Protein AF-A0A928GT88-F1 (afdb_monomer_lite)

Radius of gyration: 26.38 Å; chains: 1; bounding box: 39×18×84 Å

Sequence (80 aa):
MAKKLSLLLFLLLTIFVVEAKETSTKEKVDVAAIHTGIQNGSEFRSESISADITGHVLTITFNDNVGIAHIVIKDSNGVS

Secondary structure (DSSP, 8-state):
--TTHHHHHHHHHHHHHHHTT----------------EEETTEEE-TTEEEEEETTEEEEEESS--S--------TT---

Structure (mmCIF, N/CA/C/O backbone):
data_AF-A0A928GT88-F1
#
_entry.id   AF-A0A928GT88-F1
#
loop_
_atom_site.group_PDB
_atom_site.id
_atom_site.type_symbol
_atom_site.label_atom_id
_atom_site.label_alt_id
_atom_site.label_comp_id
_atom_site.label_asym_id
_atom_site.label_entity_id
_atom_site.label_seq_id
_atom_site.pdbx_PDB_ins_code
_atom_site.Cartn_x
_atom_site.Cartn_y
_atom_site.Cartn_z
_atom_site.occupancy
_atom_site.B_iso_or_equiv
_atom_site.auth_seq_id
_atom_site.auth_comp_id
_atom_site.auth_asym_id
_atom_site.auth_atom_id
_atom_site.pdbx_PDB_model_num
ATOM 1 N N . MET A 1 1 ? 26.813 -6.090 -60.167 1.00 57.69 1 MET A N 1
ATOM 2 C CA . MET A 1 1 ? 25.409 -5.634 -60.038 1.00 57.69 1 MET A CA 1
ATOM 3 C C . MET A 1 1 ? 24.836 -5.986 -58.650 1.00 57.69 1 MET A C 1
ATOM 5 O O . MET A 1 1 ? 23.723 -6.469 -58.553 1.00 57.69 1 MET A O 1
ATOM 9 N N . ALA A 1 2 ? 25.586 -5.736 -57.562 1.00 56.88 2 ALA A N 1
ATOM 10 C CA . ALA A 1 2 ? 25.219 -6.131 -56.187 1.00 56.88 2 ALA A CA 1
ATOM 11 C C . ALA A 1 2 ? 24.756 -4.956 -55.291 1.00 56.88 2 ALA A C 1
ATOM 13 O O . ALA A 1 2 ? 24.329 -5.163 -54.161 1.00 56.88 2 ALA A O 1
ATOM 14 N N . LYS A 1 3 ? 24.802 -3.712 -55.793 1.00 58.69 3 LYS A N 1
ATOM 15 C CA . LYS A 1 3 ? 24.580 -2.490 -54.993 1.00 58.69 3 LYS A CA 1
ATOM 16 C C . LYS A 1 3 ? 23.117 -2.235 -54.590 1.00 58.69 3 LYS A C 1
ATOM 18 O O . LYS A 1 3 ? 22.874 -1.427 -53.704 1.00 58.69 3 LYS A O 1
ATOM 23 N N . LYS A 1 4 ? 22.145 -2.893 -55.239 1.00 61.59 4 LYS A N 1
ATOM 24 C CA . LYS A 1 4 ? 20.703 -2.677 -54.992 1.00 61.59 4 LYS A CA 1
ATOM 25 C C . LYS A 1 4 ? 20.115 -3.669 -53.975 1.00 61.59 4 LYS A C 1
ATOM 27 O O . LYS A 1 4 ? 19.173 -3.322 -53.275 1.00 61.59 4 LYS A O 1
ATOM 32 N N . LEU A 1 5 ? 20.712 -4.860 -53.850 1.00 62.41 5 LEU A N 1
ATOM 33 C CA . LEU A 1 5 ? 20.292 -5.894 -52.894 1.00 62.41 5 LEU A CA 1
ATOM 34 C C . LEU A 1 5 ? 20.765 -5.579 -51.463 1.00 62.41 5 LEU A C 1
ATOM 36 O O . LEU A 1 5 ? 20.036 -5.817 -50.505 1.00 62.41 5 LEU A O 1
ATOM 40 N N . SER A 1 6 ? 21.948 -4.970 -51.320 1.00 70.62 6 SER A N 1
ATOM 41 C CA . SER A 1 6 ? 22.509 -4.592 -50.016 1.00 70.62 6 SER A CA 1
ATOM 42 C C . SER A 1 6 ? 21.719 -3.487 -49.316 1.00 70.62 6 SER A C 1
ATOM 44 O O . SER A 1 6 ? 21.634 -3.481 -48.093 1.00 70.62 6 SER A O 1
ATOM 46 N N . LEU A 1 7 ? 21.120 -2.566 -50.080 1.00 72.50 7 LEU A N 1
ATOM 47 C CA . LEU A 1 7 ? 20.329 -1.468 -49.521 1.00 72.50 7 LEU A CA 1
ATOM 48 C C . LEU A 1 7 ? 19.011 -1.976 -48.922 1.00 72.50 7 LEU A C 1
ATOM 50 O O . LEU A 1 7 ? 18.626 -1.548 -47.840 1.00 72.50 7 LEU A O 1
ATOM 54 N N . LEU A 1 8 ? 18.359 -2.925 -49.600 1.00 73.06 8 LEU A N 1
ATOM 55 C CA . LEU A 1 8 ? 17.130 -3.557 -49.116 1.00 73.06 8 LEU A CA 1
ATOM 56 C C . LEU A 1 8 ? 17.379 -4.380 -47.846 1.00 73.06 8 LEU A C 1
ATOM 58 O O . LEU A 1 8 ? 16.597 -4.303 -46.902 1.00 73.06 8 LEU A O 1
ATOM 62 N N . LEU A 1 9 ? 18.495 -5.116 -47.802 1.00 71.88 9 LEU A N 1
ATOM 63 C CA . LEU A 1 9 ? 18.894 -5.886 -46.624 1.00 71.88 9 LEU A CA 1
ATOM 64 C C . LEU A 1 9 ? 19.200 -4.976 -45.425 1.00 71.88 9 LEU A C 1
ATOM 66 O O . LEU A 1 9 ? 18.801 -5.281 -44.305 1.00 71.88 9 LEU A O 1
ATOM 70 N N . PHE A 1 10 ? 19.863 -3.841 -45.665 1.00 72.19 10 PHE A N 1
ATOM 71 C CA . PHE A 1 10 ? 20.157 -2.855 -44.627 1.00 72.19 10 PHE A CA 1
ATOM 72 C C . PHE A 1 10 ? 18.879 -2.216 -44.064 1.00 72.19 10 PHE A C 1
ATOM 74 O O . PHE A 1 10 ? 18.739 -2.102 -42.849 1.00 72.19 10 PHE A O 1
ATOM 81 N N . LEU A 1 11 ? 17.916 -1.872 -44.930 1.00 71.25 11 LEU A N 1
ATOM 82 C CA . LEU A 1 11 ? 16.634 -1.295 -44.512 1.00 71.25 11 LEU A CA 1
ATOM 83 C C . LEU A 1 11 ? 15.833 -2.259 -43.619 1.00 71.25 11 LEU A C 1
ATOM 85 O O . LEU A 1 11 ? 15.334 -1.857 -42.570 1.00 71.25 11 LEU A O 1
ATOM 89 N N . LEU A 1 12 ? 15.758 -3.539 -44.000 1.00 69.62 12 LEU A N 1
ATOM 90 C CA . LEU A 1 12 ? 15.096 -4.574 -43.198 1.00 69.62 12 LEU A CA 1
ATOM 91 C C . LEU A 1 12 ? 15.757 -4.726 -41.823 1.00 69.62 12 LEU A C 1
ATOM 93 O O . LEU A 1 12 ? 15.054 -4.766 -40.817 1.00 69.62 12 LEU A O 1
ATOM 97 N N . LEU A 1 13 ? 17.095 -4.731 -41.762 1.00 61.84 13 LEU A N 1
ATOM 98 C CA . LEU A 1 13 ? 17.831 -4.833 -40.498 1.00 61.84 13 LEU A CA 1
ATOM 99 C C . LEU A 1 13 ? 17.489 -3.685 -39.540 1.00 61.84 13 LEU A C 1
ATOM 101 O O . LEU A 1 13 ? 17.314 -3.90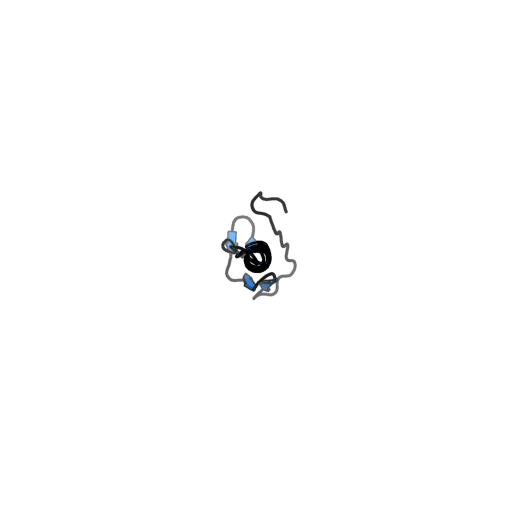9 -38.346 1.00 61.84 13 LEU A O 1
ATOM 105 N N . THR A 1 14 ? 17.371 -2.459 -40.060 1.00 60.62 14 THR A N 1
ATOM 106 C CA . THR A 1 14 ? 17.047 -1.292 -39.228 1.00 60.62 14 THR A CA 1
ATOM 107 C C . THR A 1 14 ? 15.642 -1.357 -38.633 1.00 60.62 14 THR A C 1
ATOM 109 O O . THR A 1 14 ? 15.467 -0.933 -37.498 1.00 60.62 14 THR A O 1
ATOM 112 N N . ILE A 1 15 ? 14.665 -1.944 -39.335 1.00 63.59 15 ILE A N 1
ATOM 113 C CA . ILE A 1 15 ? 13.290 -2.089 -38.828 1.00 63.59 15 ILE A CA 1
ATOM 114 C C . ILE A 1 15 ? 13.254 -3.088 -37.662 1.00 63.59 15 ILE A C 1
ATOM 116 O O . ILE A 1 15 ? 12.755 -2.750 -36.591 1.00 63.59 15 ILE A O 1
ATOM 120 N N . PHE A 1 16 ? 13.887 -4.260 -37.811 1.00 57.12 16 PHE A N 1
ATOM 121 C CA . PHE A 1 16 ? 13.975 -5.251 -36.728 1.00 57.12 16 PHE A CA 1
ATOM 122 C C . PHE A 1 16 ? 14.732 -4.725 -35.496 1.00 57.12 16 PHE A C 1
ATOM 124 O O . PHE A 1 16 ? 14.396 -5.070 -34.365 1.00 57.12 16 PHE A O 1
ATOM 131 N N . VAL A 1 17 ? 15.750 -3.878 -35.695 1.00 59.00 17 VAL A N 1
ATOM 132 C CA . VAL A 1 17 ? 16.509 -3.262 -34.590 1.00 59.00 17 VAL A CA 1
ATOM 133 C C . VAL A 1 17 ? 15.689 -2.197 -33.850 1.00 59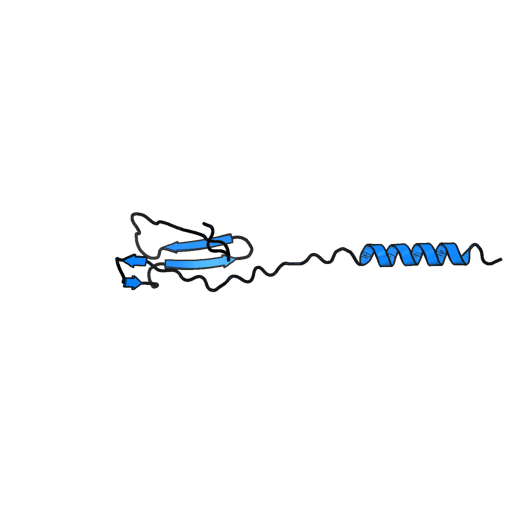.00 17 VAL A C 1
ATOM 135 O O . VAL A 1 17 ? 15.896 -2.002 -32.652 1.00 59.00 17 VAL A O 1
ATOM 138 N N . VAL A 1 18 ? 14.757 -1.522 -34.531 1.00 56.81 18 VAL A N 1
ATOM 139 C CA . VAL A 1 18 ? 13.878 -0.507 -33.926 1.00 56.81 18 VAL A CA 1
ATOM 140 C C . VAL A 1 18 ? 12.706 -1.150 -33.173 1.00 56.81 18 VAL A C 1
ATOM 142 O O . VAL A 1 18 ? 12.408 -0.712 -32.065 1.00 56.81 18 VAL A O 1
ATOM 145 N N . GLU A 1 19 ? 12.105 -2.231 -33.684 1.00 50.59 19 GLU A N 1
ATOM 146 C CA . GLU A 1 19 ? 11.009 -2.943 -32.993 1.00 50.59 19 GLU A CA 1
ATOM 147 C C . GLU A 1 19 ? 11.445 -3.622 -31.679 1.00 50.59 19 GLU A C 1
ATOM 149 O O . GLU A 1 19 ? 10.627 -3.853 -30.792 1.00 50.59 19 GLU A O 1
ATOM 154 N N . ALA A 1 20 ? 12.739 -3.892 -31.494 1.00 50.41 20 ALA A N 1
ATOM 155 C CA . ALA A 1 20 ? 13.252 -4.591 -30.313 1.00 50.41 20 ALA A CA 1
ATOM 156 C C . ALA A 1 20 ? 13.433 -3.711 -29.056 1.00 50.41 20 ALA A C 1
ATOM 158 O O . ALA A 1 20 ? 13.967 -4.191 -28.054 1.00 50.41 20 ALA A O 1
ATOM 159 N N . LYS A 1 21 ? 13.042 -2.429 -29.076 1.00 55.72 21 LYS A N 1
ATOM 160 C CA . LYS A 1 21 ? 13.342 -1.486 -27.979 1.00 55.72 21 LYS A CA 1
ATOM 161 C C . LYS A 1 21 ? 12.147 -0.878 -27.255 1.00 55.72 21 LYS A C 1
ATOM 163 O O . LYS A 1 21 ? 12.328 0.068 -26.499 1.00 55.72 21 LYS A O 1
ATOM 168 N N . GLU A 1 22 ? 10.971 -1.484 -27.356 1.00 51.28 22 GLU A N 1
ATOM 169 C CA . GLU A 1 22 ? 9.870 -1.196 -26.430 1.00 51.28 22 GLU A CA 1
ATOM 170 C C . GLU A 1 22 ? 9.578 -2.401 -25.539 1.00 51.28 22 GLU A C 1
ATOM 172 O O . GLU A 1 22 ? 8.472 -2.929 -25.466 1.00 51.28 22 GLU A O 1
ATOM 177 N N . THR A 1 23 ? 10.597 -2.842 -24.799 1.00 47.91 23 THR A N 1
ATOM 178 C CA . THR A 1 23 ? 10.332 -3.624 -23.590 1.00 47.91 23 THR A CA 1
ATOM 179 C C . THR A 1 23 ? 9.912 -2.628 -22.517 1.00 47.91 23 THR A C 1
ATOM 181 O O . THR A 1 23 ? 10.737 -2.141 -21.752 1.00 47.91 23 THR A O 1
ATOM 184 N N . SER A 1 24 ? 8.624 -2.274 -22.502 1.00 49.88 24 SER A N 1
ATOM 185 C CA . SER A 1 24 ? 7.992 -1.693 -21.321 1.00 49.88 24 SER A CA 1
ATOM 186 C C . SER A 1 24 ? 8.188 -2.701 -20.194 1.00 49.88 24 SER A C 1
ATOM 188 O O . SER A 1 24 ? 7.462 -3.691 -20.074 1.00 49.88 24 SER A O 1
ATOM 190 N N . THR A 1 25 ? 9.237 -2.495 -19.404 1.00 49.25 25 THR A N 1
ATOM 191 C CA . THR A 1 25 ? 9.384 -3.100 -18.094 1.00 49.25 25 THR A CA 1
ATOM 192 C C . THR A 1 25 ? 8.198 -2.614 -17.284 1.00 49.25 25 THR A C 1
ATOM 194 O O . THR A 1 25 ? 8.232 -1.556 -16.664 1.00 49.25 25 THR A O 1
ATOM 197 N N . LYS A 1 26 ? 7.114 -3.393 -17.323 1.00 50.38 26 LYS A N 1
ATOM 198 C CA . LYS A 1 26 ? 6.142 -3.455 -16.240 1.00 50.38 26 LYS A CA 1
ATOM 199 C C . LYS A 1 26 ? 6.924 -3.949 -15.037 1.00 50.38 26 LYS A C 1
ATOM 201 O O . LYS A 1 26 ? 6.993 -5.150 -14.784 1.00 50.38 26 LYS A O 1
ATOM 206 N N . GLU A 1 27 ? 7.614 -3.021 -14.392 1.00 48.31 27 GLU A N 1
ATOM 207 C CA . GLU A 1 27 ? 8.240 -3.220 -13.106 1.00 48.31 27 GLU A CA 1
ATOM 208 C C . GLU A 1 27 ? 7.106 -3.692 -12.198 1.00 48.31 27 GLU A C 1
ATOM 210 O O . GLU A 1 27 ? 6.184 -2.943 -11.870 1.00 48.31 27 GLU A O 1
ATOM 215 N N . LYS A 1 28 ? 7.068 -5.002 -11.933 1.00 45.38 28 LYS A N 1
ATOM 216 C CA . LYS A 1 28 ? 6.189 -5.535 -10.906 1.00 45.38 28 LYS A CA 1
ATOM 217 C C . LYS A 1 28 ? 6.723 -4.926 -9.625 1.00 45.38 28 LYS A C 1
ATOM 219 O O . LYS A 1 28 ? 7.777 -5.334 -9.152 1.00 45.38 28 LYS A O 1
ATOM 224 N N . VAL A 1 29 ? 6.035 -3.904 -9.131 1.00 54.19 29 VAL A N 1
ATOM 225 C CA . VAL A 1 29 ? 6.244 -3.406 -7.780 1.00 54.19 29 VAL A CA 1
ATOM 226 C C . VAL A 1 29 ? 5.898 -4.585 -6.878 1.00 54.19 29 VAL A C 1
ATOM 228 O O . VAL A 1 29 ? 4.725 -4.915 -6.712 1.00 54.19 29 VAL A O 1
ATOM 231 N N . ASP A 1 30 ? 6.923 -5.297 -6.413 1.00 53.19 30 ASP A N 1
ATOM 232 C CA . ASP A 1 30 ? 6.773 -6.381 -5.450 1.00 53.19 30 ASP A CA 1
ATOM 233 C C . ASP A 1 30 ? 6.398 -5.708 -4.129 1.00 53.19 30 ASP A C 1
ATOM 235 O O . ASP A 1 30 ? 7.237 -5.179 -3.398 1.00 53.19 30 ASP A O 1
ATOM 239 N N . VAL A 1 31 ? 5.094 -5.598 -3.891 1.00 55.75 31 VAL A N 1
ATOM 240 C CA . VAL A 1 31 ? 4.561 -5.014 -2.667 1.00 55.75 31 VAL A CA 1
ATOM 241 C C . VAL A 1 31 ? 4.895 -5.984 -1.542 1.00 55.75 31 VAL A C 1
ATOM 243 O O . VAL A 1 31 ? 4.241 -7.014 -1.376 1.00 55.75 31 VAL A O 1
ATOM 246 N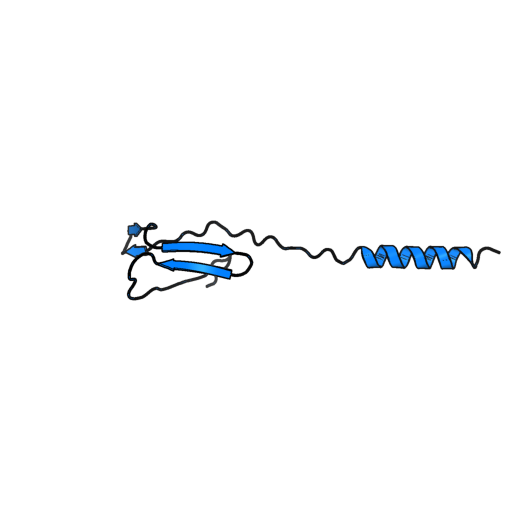 N . ALA A 1 32 ? 5.945 -5.668 -0.782 1.00 59.62 32 ALA A N 1
ATOM 247 C CA . ALA A 1 32 ? 6.237 -6.343 0.475 1.00 59.62 32 ALA A CA 1
ATOM 248 C C . ALA A 1 32 ? 4.967 -6.371 1.343 1.00 59.62 32 ALA A C 1
ATOM 250 O O . ALA A 1 32 ? 4.190 -5.415 1.333 1.00 59.62 32 ALA A O 1
ATOM 251 N N . ALA A 1 33 ? 4.748 -7.470 2.071 1.00 62.00 33 ALA A N 1
ATOM 252 C CA . ALA A 1 33 ? 3.547 -7.676 2.876 1.00 62.00 33 ALA A CA 1
ATOM 253 C C . ALA A 1 33 ? 3.197 -6.421 3.699 1.00 62.00 33 ALA A C 1
ATOM 255 O O . ALA A 1 33 ? 4.007 -5.940 4.499 1.00 62.00 33 ALA A O 1
ATOM 256 N N . ILE A 1 34 ? 1.995 -5.879 3.478 1.00 63.69 34 ILE A N 1
ATOM 257 C CA . ILE A 1 34 ? 1.517 -4.710 4.210 1.00 63.69 34 ILE A CA 1
ATOM 258 C C . ILE A 1 34 ? 1.122 -5.182 5.606 1.00 63.69 34 ILE A C 1
ATOM 260 O O . ILE A 1 34 ? 0.172 -5.944 5.774 1.00 63.69 34 ILE A O 1
ATOM 264 N N . HIS A 1 35 ? 1.866 -4.741 6.613 1.00 70.81 35 HIS A N 1
ATOM 265 C CA . HIS A 1 35 ? 1.560 -5.035 8.006 1.00 70.81 35 HIS A CA 1
ATOM 266 C C . HIS A 1 35 ? 0.782 -3.855 8.590 1.00 70.81 35 HIS A C 1
ATOM 268 O O . HIS A 1 35 ? 1.367 -2.829 8.933 1.00 70.81 35 HIS A O 1
ATOM 274 N N . THR A 1 36 ? -0.542 -3.984 8.674 1.00 73.62 36 THR A N 1
ATOM 275 C CA . THR A 1 36 ? -1.419 -2.975 9.280 1.00 73.62 36 THR A CA 1
ATOM 276 C C . THR A 1 36 ? -1.844 -3.365 10.685 1.00 73.62 36 THR A C 1
ATOM 278 O O . THR A 1 36 ? -2.132 -4.526 10.971 1.00 73.62 36 THR A O 1
ATOM 281 N N . GLY A 1 37 ? -1.898 -2.377 11.575 1.00 67.81 37 GLY A N 1
ATOM 282 C CA . GLY A 1 37 ? -2.448 -2.529 12.914 1.00 67.81 37 GLY A CA 1
ATOM 283 C C . GLY A 1 37 ? -2.313 -1.262 13.744 1.00 67.81 37 GLY A C 1
ATOM 284 O O . GLY A 1 37 ? -1.635 -0.312 13.359 1.00 67.81 37 GLY A O 1
ATOM 285 N N . ILE A 1 38 ? -2.998 -1.244 14.880 1.00 69.00 38 ILE A N 1
ATOM 286 C CA . ILE A 1 38 ? -2.931 -0.184 15.880 1.00 69.00 38 ILE A CA 1
ATOM 287 C C . ILE A 1 38 ? -1.899 -0.597 16.921 1.00 69.00 38 ILE A C 1
ATOM 289 O O . ILE A 1 38 ? -2.011 -1.674 17.510 1.00 69.00 38 ILE A O 1
ATOM 293 N N . GLN A 1 39 ? -0.916 0.268 17.164 1.00 70.81 39 GLN A N 1
ATOM 294 C CA . GLN A 1 39 ? 0.022 0.105 18.265 1.00 70.81 39 GLN A CA 1
ATOM 295 C C . GLN A 1 39 ? -0.481 0.882 19.488 1.00 70.81 39 GLN A C 1
ATOM 297 O O . GLN A 1 39 ? -0.522 2.111 19.472 1.00 70.81 39 GLN A O 1
ATOM 302 N N . ASN A 1 40 ? -0.858 0.168 20.549 1.00 71.62 40 ASN A N 1
ATOM 303 C CA . ASN A 1 40 ? -1.208 0.744 21.846 1.00 71.62 40 ASN A CA 1
ATOM 304 C C . ASN A 1 40 ? -0.125 0.374 22.871 1.00 71.62 40 ASN A C 1
ATOM 306 O O . ASN A 1 40 ? -0.119 -0.721 23.434 1.00 71.62 40 ASN A O 1
ATOM 310 N N . GLY A 1 41 ? 0.854 1.262 23.059 1.00 82.25 41 GLY A N 1
ATOM 311 C CA . GLY A 1 41 ? 2.069 0.937 23.810 1.00 82.25 41 GLY A CA 1
ATOM 312 C C . GLY A 1 41 ? 2.897 -0.136 23.091 1.00 82.25 41 GLY A C 1
ATOM 313 O O . GLY A 1 41 ? 3.376 0.084 21.978 1.00 82.25 41 GLY A O 1
ATOM 314 N N . SER A 1 42 ? 3.082 -1.295 23.722 1.00 82.12 42 SER A N 1
ATOM 315 C CA . SER A 1 42 ? 3.754 -2.465 23.135 1.00 82.12 42 SER A CA 1
ATOM 316 C C . SER A 1 42 ? 2.794 -3.456 22.466 1.00 82.12 42 SER A C 1
ATOM 318 O O . SER A 1 42 ? 3.254 -4.396 21.822 1.00 82.12 42 SER A O 1
ATOM 320 N N . GLU A 1 43 ? 1.480 -3.263 22.601 1.00 76.06 43 GLU A N 1
ATOM 321 C CA . GLU A 1 43 ? 0.477 -4.147 22.012 1.00 76.06 43 GLU A CA 1
ATOM 322 C C . GLU A 1 43 ? 0.175 -3.742 20.565 1.00 76.06 43 GLU A C 1
ATOM 324 O O . GLU A 1 43 ? -0.073 -2.569 20.279 1.00 76.06 43 GLU A O 1
ATOM 329 N N . PHE A 1 44 ? 0.183 -4.718 19.654 1.00 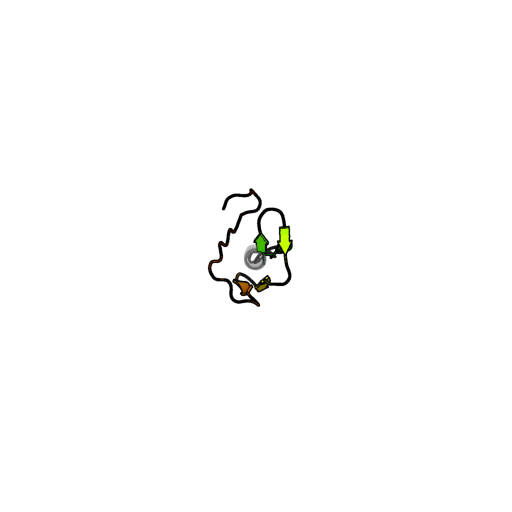77.25 44 PHE A N 1
ATOM 330 C CA . PHE A 1 44 ? -0.169 -4.539 18.247 1.00 77.25 44 PHE A CA 1
ATOM 331 C C . PHE A 1 44 ? -1.467 -5.286 17.932 1.00 77.25 44 PHE A C 1
ATOM 333 O O . PHE A 1 44 ? -1.543 -6.501 18.115 1.00 77.25 44 PHE A O 1
ATOM 340 N N . ARG A 1 45 ? -2.478 -4.567 17.434 1.00 72.75 45 ARG A N 1
ATOM 341 C CA . ARG A 1 45 ? -3.789 -5.123 17.062 1.00 72.75 45 ARG A CA 1
ATOM 342 C C . ARG A 1 45 ? -4.080 -4.863 15.584 1.00 72.75 45 ARG A C 1
ATOM 344 O O . ARG A 1 45 ? -4.275 -3.714 15.196 1.00 72.75 45 ARG A O 1
ATOM 351 N N . SER A 1 46 ? -4.117 -5.908 14.757 1.00 70.25 46 SER A N 1
ATOM 352 C CA . SER A 1 46 ? -4.284 -5.799 13.292 1.00 70.25 46 SER A CA 1
ATOM 353 C C . SER A 1 46 ? -5.737 -5.713 12.810 1.00 70.25 46 SER A C 1
ATOM 355 O O . SER A 1 46 ? -5.999 -5.307 11.687 1.00 70.25 46 SER A O 1
ATOM 357 N N . GLU A 1 47 ? -6.695 -6.072 13.656 1.00 69.25 47 GLU A N 1
ATOM 358 C CA . 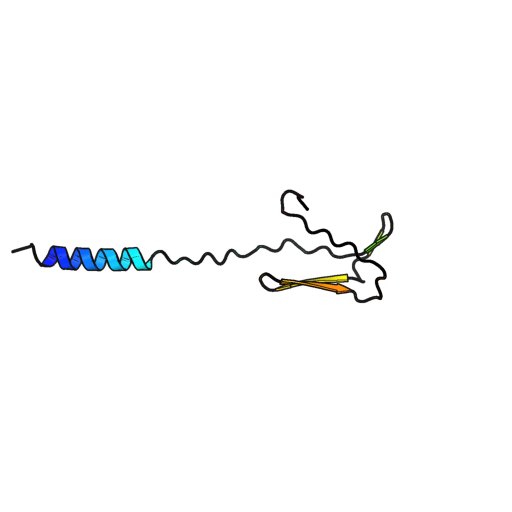GLU A 1 47 ? -8.100 -6.324 13.283 1.00 69.25 47 GLU A CA 1
ATOM 359 C C . GLU A 1 47 ? -8.885 -5.057 12.885 1.00 69.25 47 GLU A C 1
ATOM 361 O O . GLU A 1 47 ? -9.844 -5.123 12.116 1.00 69.25 47 GLU A O 1
ATOM 366 N N . SER A 1 48 ? -8.461 -3.888 13.369 1.00 70.06 48 SER A N 1
ATOM 367 C CA . SER A 1 48 ? -9.163 -2.611 13.164 1.00 70.06 48 SER A CA 1
ATOM 368 C C . SER A 1 48 ? -8.726 -1.848 11.904 1.00 70.06 48 SER A C 1
ATOM 370 O O . SER A 1 48 ? -9.316 -0.812 11.588 1.00 70.06 48 SER A O 1
ATOM 372 N N . ILE A 1 49 ? -7.689 -2.316 11.193 1.00 79.44 49 ILE A N 1
ATOM 373 C CA . ILE A 1 49 ? -7.122 -1.639 10.015 1.00 79.44 49 ILE A CA 1
ATOM 374 C C . ILE A 1 49 ? -6.752 -2.666 8.945 1.00 79.44 49 ILE A C 1
ATOM 376 O O . ILE A 1 49 ? -5.931 -3.547 9.187 1.00 79.44 49 ILE A O 1
ATOM 380 N N . SER A 1 50 ? -7.265 -2.493 7.731 1.00 82.12 50 SER A N 1
ATOM 381 C CA . SER A 1 50 ? -6.827 -3.249 6.553 1.00 82.12 50 SER A CA 1
ATOM 382 C C . SER A 1 50 ? -6.171 -2.329 5.530 1.00 82.12 50 SER A C 1
ATOM 384 O O . SER A 1 50 ? -6.569 -1.172 5.393 1.00 82.12 50 SER A O 1
ATOM 386 N N . ALA A 1 51 ? -5.204 -2.838 4.771 1.00 84.50 51 ALA A N 1
ATOM 387 C CA . ALA A 1 51 ? -4.658 -2.127 3.622 1.00 84.50 51 ALA A CA 1
ATOM 388 C C . ALA A 1 51 ? -4.518 -3.033 2.404 1.00 84.50 51 ALA A C 1
ATOM 390 O O . ALA A 1 51 ? -4.276 -4.230 2.531 1.00 84.50 51 ALA A O 1
ATOM 391 N N . ASP A 1 52 ? -4.661 -2.423 1.235 1.00 84.56 52 ASP A N 1
ATOM 392 C CA . ASP A 1 52 ? -4.532 -3.067 -0.065 1.00 84.56 52 ASP A CA 1
ATOM 393 C C . ASP A 1 52 ? -3.780 -2.150 -1.037 1.00 84.56 52 ASP A C 1
ATOM 395 O O . ASP A 1 52 ? -3.846 -0.922 -0.920 1.00 84.56 52 ASP A O 1
ATOM 399 N N . ILE A 1 53 ? -3.064 -2.736 -1.999 1.00 83.94 53 ILE A N 1
ATOM 400 C CA . ILE A 1 53 ? -2.392 -1.995 -3.070 1.00 83.94 53 ILE A CA 1
ATOM 401 C C . ILE A 1 53 ? -2.892 -2.491 -4.422 1.00 83.94 53 ILE A C 1
ATOM 403 O O . ILE A 1 53 ? -2.669 -3.633 -4.813 1.00 83.94 53 ILE A O 1
ATOM 407 N N . THR A 1 54 ? -3.501 -1.580 -5.180 1.00 84.94 54 THR A N 1
ATOM 408 C CA . THR A 1 54 ? -3.921 -1.823 -6.562 1.00 84.94 54 THR A CA 1
ATOM 409 C C . THR A 1 54 ? -3.137 -0.900 -7.496 1.00 84.94 54 THR A C 1
ATOM 411 O O . THR A 1 54 ? -3.377 0.307 -7.567 1.00 84.94 54 THR A O 1
ATOM 414 N N . GLY A 1 55 ? -2.168 -1.461 -8.225 1.00 85.12 55 GLY A N 1
ATOM 415 C CA . GLY A 1 55 ? -1.279 -0.693 -9.102 1.00 85.12 55 GLY A CA 1
ATOM 416 C C . GLY A 1 55 ? -0.387 0.268 -8.310 1.00 85.12 55 GLY A C 1
ATOM 417 O O . GLY A 1 55 ? 0.457 -0.173 -7.538 1.00 85.12 55 GLY A O 1
ATOM 418 N N . HIS A 1 56 ? -0.582 1.576 -8.502 1.00 80.44 56 HIS A N 1
ATOM 419 C CA . HIS A 1 56 ? 0.139 2.639 -7.782 1.00 80.44 56 HIS A CA 1
ATOM 420 C C . HIS A 1 56 ? -0.684 3.271 -6.646 1.00 80.44 56 HIS A C 1
ATOM 422 O O . HIS A 1 56 ? -0.322 4.330 -6.139 1.00 80.44 56 HIS A O 1
ATOM 428 N N . VAL A 1 57 ? -1.812 2.659 -6.270 1.00 82.25 57 VAL A N 1
ATOM 429 C CA . VAL A 1 57 ? -2.729 3.192 -5.255 1.00 82.25 57 VAL A CA 1
ATOM 430 C C . VAL A 1 57 ? -2.680 2.320 -4.005 1.00 82.25 57 VAL A C 1
ATOM 432 O O . VAL A 1 57 ? -3.033 1.144 -4.065 1.00 82.25 57 VAL A O 1
ATOM 435 N N . LEU A 1 58 ? -2.276 2.912 -2.877 1.00 85.44 58 LEU A N 1
ATOM 436 C CA . LEU A 1 58 ? -2.406 2.332 -1.538 1.00 85.44 58 LEU A CA 1
ATOM 437 C C . LEU A 1 58 ? -3.744 2.758 -0.926 1.00 85.44 58 LEU A C 1
ATOM 439 O O . LEU A 1 58 ? -4.006 3.950 -0.769 1.00 85.44 58 LEU A O 1
ATOM 443 N N . THR A 1 59 ? -4.564 1.783 -0.544 1.00 86.06 59 THR A N 1
ATOM 444 C CA . THR A 1 59 ? -5.834 1.996 0.158 1.00 86.06 59 THR A CA 1
ATOM 445 C C . THR A 1 59 ? -5.697 1.507 1.593 1.00 86.06 59 THR A C 1
ATOM 447 O O . THR A 1 59 ? -5.371 0.346 1.806 1.00 86.06 59 THR A O 1
ATOM 450 N N . ILE A 1 60 ? -5.967 2.370 2.576 1.00 86.19 60 ILE A N 1
ATOM 451 C CA . ILE A 1 60 ? -6.009 2.019 4.005 1.00 86.19 60 ILE A CA 1
ATOM 452 C C . ILE A 1 60 ? -7.443 2.226 4.492 1.00 86.19 60 ILE A C 1
ATOM 454 O O . ILE A 1 60 ? -8.000 3.311 4.336 1.00 86.19 60 ILE A O 1
ATOM 458 N N . THR A 1 61 ? -8.038 1.188 5.072 1.00 84.81 61 THR A N 1
ATOM 459 C CA . THR A 1 61 ? -9.403 1.203 5.611 1.00 84.81 61 THR A CA 1
ATOM 460 C C . THR A 1 61 ? -9.361 1.032 7.122 1.00 84.81 61 THR A C 1
ATOM 462 O O . THR A 1 61 ? -8.718 0.114 7.629 1.00 84.81 61 THR A O 1
ATOM 465 N N . PHE A 1 62 ? -10.065 1.912 7.829 1.00 84.06 62 PHE A N 1
ATOM 466 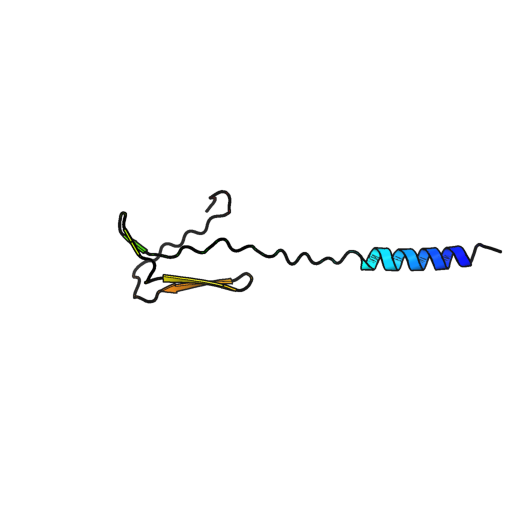C CA . PHE A 1 62 ? -10.257 1.852 9.273 1.00 84.06 62 PHE A CA 1
ATOM 467 C C . PHE A 1 62 ? -11.663 1.317 9.546 1.00 84.06 62 PHE A C 1
ATOM 469 O O . PHE A 1 62 ? -12.643 1.941 9.143 1.00 84.06 62 PHE A O 1
ATOM 476 N N . ASN A 1 63 ? -11.758 0.155 10.191 1.00 79.31 63 ASN A N 1
ATOM 477 C CA . ASN A 1 63 ? -13.045 -0.499 10.459 1.00 79.31 63 ASN A CA 1
ATOM 478 C C . ASN A 1 63 ? -13.751 0.074 11.698 1.00 79.31 63 ASN A C 1
ATOM 480 O O . ASN A 1 63 ? -14.961 -0.079 11.842 1.00 79.31 63 ASN A O 1
ATOM 484 N N . ASP A 1 64 ? -13.000 0.771 12.551 1.00 78.69 64 ASP A N 1
ATOM 485 C CA . ASP A 1 64 ? -13.480 1.440 13.756 1.00 78.69 64 ASP A CA 1
ATOM 486 C C . ASP A 1 64 ? -13.286 2.961 13.646 1.00 78.69 64 ASP A C 1
ATOM 488 O O . ASP A 1 64 ? -12.458 3.449 12.872 1.00 78.69 64 ASP A O 1
ATOM 492 N N . ASN A 1 65 ? -14.009 3.729 14.468 1.00 76.75 65 ASN A N 1
ATOM 493 C CA . ASN A 1 65 ? -13.770 5.166 14.606 1.00 76.75 65 ASN A CA 1
ATOM 494 C C . ASN A 1 65 ? -12.383 5.414 15.214 1.00 76.75 65 ASN A C 1
ATOM 496 O O . ASN A 1 65 ? -12.195 5.342 16.429 1.00 76.75 65 ASN A O 1
ATOM 500 N N . VAL A 1 66 ? -11.417 5.749 14.362 1.00 72.12 66 VAL A N 1
ATOM 501 C CA . VAL A 1 66 ? -10.081 6.177 14.777 1.00 72.12 66 VAL A CA 1
ATOM 502 C C . VAL A 1 66 ? -10.068 7.697 14.894 1.00 72.12 66 VAL A C 1
ATOM 504 O O . VAL A 1 66 ? -10.308 8.402 13.920 1.00 72.12 66 VAL A O 1
ATOM 507 N N . GLY A 1 67 ? -9.799 8.214 16.096 1.00 74.06 67 GLY A N 1
ATOM 508 C CA . GLY A 1 67 ? -9.785 9.661 16.340 1.00 74.06 67 GLY A CA 1
ATOM 509 C C . GLY A 1 67 ? -8.639 10.381 15.623 1.00 74.06 67 GLY A C 1
ATOM 510 O O . GLY A 1 67 ? -8.854 11.411 14.993 1.00 74.06 67 GLY A O 1
ATOM 511 N N . ILE A 1 68 ? -7.422 9.835 15.706 1.00 74.88 68 ILE A N 1
ATOM 512 C CA . ILE A 1 68 ? -6.227 10.362 15.034 1.00 74.88 68 ILE A CA 1
ATOM 513 C C . ILE A 1 68 ? -5.415 9.174 14.516 1.00 74.88 68 ILE A C 1
ATOM 515 O O . ILE A 1 68 ? -5.104 8.262 15.280 1.00 74.88 68 ILE A O 1
ATOM 519 N N . ALA A 1 69 ? -5.062 9.194 13.230 1.00 74.75 69 ALA A N 1
ATOM 520 C CA . ALA A 1 69 ? -4.204 8.194 12.602 1.00 74.75 69 ALA A CA 1
ATOM 521 C C . ALA A 1 69 ? -2.874 8.829 12.174 1.00 74.75 69 ALA A C 1
ATOM 523 O O . ALA A 1 69 ? -2.860 9.863 11.509 1.00 74.75 69 ALA A O 1
ATOM 524 N N . HIS A 1 70 ? -1.758 8.190 12.531 1.00 74.06 70 HIS A N 1
ATOM 525 C CA . HIS A 1 70 ? -0.423 8.549 12.054 1.00 74.06 70 HIS A CA 1
ATOM 526 C C . HIS A 1 70 ? 0.045 7.482 11.066 1.00 74.06 70 HIS A C 1
ATOM 528 O O . HIS A 1 70 ? 0.277 6.338 11.453 1.00 74.06 70 HIS A O 1
ATOM 534 N N . ILE A 1 71 ? 0.165 7.853 9.792 1.00 79.38 71 ILE A N 1
ATOM 535 C CA . ILE A 1 71 ? 0.593 6.949 8.720 1.00 79.38 71 ILE A CA 1
ATOM 536 C C . ILE A 1 71 ? 2.033 7.306 8.358 1.00 79.38 71 ILE A C 1
ATOM 538 O O . ILE A 1 71 ? 2.318 8.450 8.013 1.00 79.38 71 ILE A O 1
ATOM 542 N N . VAL A 1 72 ? 2.933 6.327 8.444 1.00 79.88 72 VAL A N 1
ATOM 543 C CA . VAL A 1 72 ? 4.340 6.466 8.053 1.00 79.88 72 VAL A CA 1
ATOM 544 C C . VAL A 1 72 ? 4.616 5.456 6.950 1.00 79.88 72 VAL A C 1
ATOM 546 O O . VAL A 1 72 ? 4.475 4.253 7.162 1.00 79.88 72 VAL A O 1
ATOM 549 N N . ILE A 1 73 ? 4.997 5.946 5.776 1.00 80.62 73 ILE A N 1
ATOM 550 C CA . ILE A 1 73 ? 5.450 5.124 4.652 1.00 80.62 73 ILE A CA 1
ATOM 551 C C . ILE A 1 73 ? 6.972 5.183 4.671 1.00 80.62 73 ILE A C 1
ATOM 553 O O . ILE A 1 73 ? 7.518 6.242 4.937 1.00 80.62 73 ILE A O 1
ATOM 557 N N . LYS A 1 74 ? 7.651 4.057 4.449 1.00 80.81 74 LYS A N 1
ATOM 558 C CA . LYS A 1 74 ? 9.112 4.010 4.343 1.00 80.81 74 LYS A CA 1
ATOM 559 C C . LYS A 1 74 ? 9.521 3.294 3.069 1.00 80.81 74 LYS A C 1
ATOM 561 O O . LYS A 1 74 ? 8.858 2.334 2.675 1.00 80.81 74 LYS A O 1
ATOM 566 N N . ASP A 1 75 ? 10.611 3.735 2.454 1.00 81.62 75 ASP A N 1
ATOM 567 C CA . ASP A 1 75 ? 11.274 2.975 1.399 1.00 81.62 75 ASP A CA 1
ATOM 568 C C . ASP A 1 75 ? 11.956 1.712 1.969 1.00 81.62 75 ASP A C 1
ATOM 570 O O . ASP A 1 75 ? 12.001 1.482 3.184 1.00 81.62 75 ASP A O 1
ATOM 574 N N . SER A 1 76 ? 12.525 0.882 1.094 1.00 78.00 76 SER A N 1
ATOM 575 C CA . SER A 1 76 ? 13.248 -0.334 1.493 1.00 78.00 76 SER A CA 1
ATOM 576 C C . SER A 1 76 ? 14.487 -0.068 2.357 1.00 78.00 76 SER A C 1
ATOM 578 O O . SER A 1 76 ? 14.994 -0.987 2.996 1.00 78.00 76 SER A O 1
ATOM 580 N N . ASN A 1 77 ? 14.982 1.171 2.382 1.00 82.31 77 ASN A N 1
ATOM 581 C CA . ASN A 1 77 ? 16.115 1.608 3.194 1.00 82.31 77 ASN A CA 1
ATOM 582 C C . ASN A 1 77 ? 15.664 2.213 4.536 1.00 82.31 77 ASN A C 1
ATOM 584 O O . ASN A 1 77 ? 16.499 2.649 5.330 1.00 82.31 77 ASN A O 1
ATOM 588 N N . GLY A 1 78 ? 14.355 2.238 4.808 1.00 79.31 78 GLY A N 1
ATOM 589 C CA . GLY A 1 78 ? 13.776 2.794 6.025 1.00 79.31 78 GLY A CA 1
ATOM 590 C C . GLY A 1 78 ? 13.627 4.319 6.020 1.00 79.31 78 GLY A C 1
ATOM 591 O O . GLY A 1 78 ? 13.307 4.884 7.070 1.00 79.31 78 GLY A O 1
ATOM 592 N N . VAL A 1 79 ? 13.841 4.983 4.880 1.00 79.69 79 VAL A N 1
ATOM 593 C CA . VAL A 1 79 ? 13.647 6.430 4.711 1.00 79.69 79 VAL A CA 1
ATOM 594 C C . VAL A 1 79 ? 12.153 6.713 4.611 1.00 79.69 79 VAL A C 1
ATOM 596 O O . VAL A 1 79 ? 11.472 6.092 3.800 1.00 79.69 79 VAL A O 1
ATOM 599 N N . SER A 1 80 ? 11.649 7.595 5.480 1.00 72.31 80 SER A N 1
ATOM 600 C CA . SER A 1 80 ? 10.221 7.952 5.563 1.00 72.31 80 SER A CA 1
ATOM 601 C C . SER A 1 80 ? 9.821 9.040 4.576 1.00 72.31 80 SER A C 1
ATOM 603 O O . SER A 1 80 ? 10.674 9.923 4.338 1.00 72.31 80 SER A O 1
#

pLDDT: mean 70.01, std 11.57, range [45.38, 86.19]

Foldseek 3Di:
DCVPVVVVVVVVVVVVVVVVPPPPPPPPPPPDDDQDFDDDPPDTGRPQWDWDDDRPDIDIDGNDDDPDDDDDDADPVRHD